Protein AF-A0A9D5VB08-F1 (afdb_monomer)

Solvent-accessible surface area (backbone atoms only — not comparable to full-atom values): 5024 Å² total; per-residue (Å²): 133,60,74,70,60,55,52,55,50,50,50,51,52,50,54,58,58,62,74,66,66,72,87,78,67,90,72,70,45,75,68,56,46,50,50,52,50,47,52,51,52,50,50,52,53,49,50,52,51,51,49,62,75,39,39,69,63,57,39,40,76,72,69,49,72,77,83,74,77,82,77,90,72,78,81,77,87,77,132

Structure (mmCIF, N/CA/C/O backbone):
data_AF-A0A9D5VB08-F1
#
_entry.id   AF-A0A9D5VB08-F1
#
loop_
_atom_site.group_PDB
_atom_site.id
_atom_site.type_symbol
_atom_site.label_atom_id
_atom_site.label_alt_id
_atom_site.label_comp_id
_atom_site.label_asym_id
_atom_site.label_entity_id
_atom_site.label_seq_id
_atom_site.pdbx_PDB_ins_code
_atom_site.Cartn_x
_atom_site.Cartn_y
_atom_site.Cartn_z
_atom_site.occupancy
_atom_site.B_iso_or_equiv
_atom_site.auth_seq_id
_atom_site.auth_comp_id
_atom_site.auth_asym_id
_atom_site.auth_atom_id
_atom_site.pdbx_PDB_model_num
ATOM 1 N N . MET A 1 1 ? 14.757 18.923 -42.980 1.00 60.44 1 MET A N 1
ATOM 2 C CA . MET A 1 1 ? 13.706 17.903 -42.754 1.00 60.44 1 MET A CA 1
ATOM 3 C C . MET A 1 1 ? 12.509 18.587 -42.126 1.00 60.44 1 MET A C 1
ATOM 5 O O . MET A 1 1 ? 12.680 19.255 -41.112 1.00 60.44 1 MET A O 1
ATOM 9 N N . THR A 1 2 ? 11.334 18.485 -42.743 1.00 81.44 2 THR A N 1
ATOM 10 C CA . THR A 1 2 ? 10.102 19.073 -42.203 1.00 81.44 2 THR A CA 1
ATOM 11 C C . THR A 1 2 ? 9.700 18.360 -40.903 1.00 81.44 2 THR A C 1
ATOM 13 O O . THR A 1 2 ? 9.974 17.166 -40.749 1.00 81.44 2 THR A O 1
ATOM 16 N N . PRO A 1 3 ? 9.071 19.059 -39.943 1.00 78.56 3 PRO A N 1
ATOM 17 C CA . PRO A 1 3 ? 8.667 18.468 -38.664 1.00 78.56 3 PRO A CA 1
ATOM 18 C C . PRO A 1 3 ? 7.752 17.243 -38.835 1.00 78.56 3 PRO A C 1
ATOM 20 O O . PRO A 1 3 ? 7.852 16.294 -38.062 1.00 78.56 3 PRO A O 1
ATOM 23 N N . SER A 1 4 ? 6.954 17.201 -39.906 1.00 76.88 4 SER A N 1
ATOM 24 C CA . SER A 1 4 ? 6.114 16.053 -40.266 1.00 76.88 4 SER A CA 1
ATOM 25 C C . SER A 1 4 ? 6.909 14.780 -40.580 1.00 76.88 4 SER A C 1
ATOM 27 O O . SER A 1 4 ? 6.517 13.695 -40.159 1.00 76.88 4 SER A O 1
ATOM 29 N N . ALA A 1 5 ? 8.063 14.896 -41.246 1.00 82.31 5 ALA A N 1
ATOM 30 C CA . ALA A 1 5 ? 8.913 13.748 -41.558 1.00 82.31 5 ALA A CA 1
ATOM 31 C C . ALA A 1 5 ? 9.524 13.127 -40.289 1.00 82.31 5 ALA A C 1
ATOM 33 O O . ALA A 1 5 ? 9.627 11.911 -40.184 1.00 82.31 5 ALA A O 1
ATOM 34 N N . ARG A 1 6 ? 9.865 13.951 -39.288 1.00 84.56 6 ARG A N 1
ATOM 35 C CA . ARG A 1 6 ? 10.457 13.484 -38.019 1.00 84.56 6 ARG A CA 1
ATOM 36 C C . ARG A 1 6 ? 9.455 12.690 -37.180 1.00 84.56 6 ARG A C 1
ATOM 38 O O . ARG A 1 6 ? 9.834 11.692 -36.578 1.00 84.56 6 ARG A O 1
ATOM 45 N N . ILE A 1 7 ? 8.187 13.106 -37.184 1.00 90.25 7 ILE A N 1
ATOM 46 C CA . ILE A 1 7 ? 7.098 12.401 -36.492 1.00 90.25 7 ILE A CA 1
ATOM 47 C C . ILE A 1 7 ? 6.850 11.039 -37.148 1.00 90.25 7 ILE A C 1
ATOM 49 O O . ILE A 1 7 ? 6.797 10.032 -36.453 1.00 90.25 7 ILE A O 1
ATOM 53 N N . LEU A 1 8 ? 6.777 10.983 -38.480 1.00 89.69 8 LEU A N 1
ATOM 54 C CA . LEU A 1 8 ? 6.582 9.726 -39.210 1.00 89.69 8 LEU A CA 1
ATOM 55 C C . LEU A 1 8 ? 7.739 8.744 -38.995 1.00 89.69 8 LEU A C 1
ATOM 57 O O . LEU A 1 8 ? 7.506 7.555 -38.781 1.00 89.69 8 LEU A O 1
ATOM 61 N N . THR A 1 9 ? 8.980 9.233 -38.990 1.00 91.00 9 THR A N 1
ATOM 62 C CA . THR A 1 9 ? 10.141 8.395 -38.671 1.00 91.00 9 THR A CA 1
ATOM 63 C C . THR A 1 9 ? 10.095 7.902 -37.225 1.0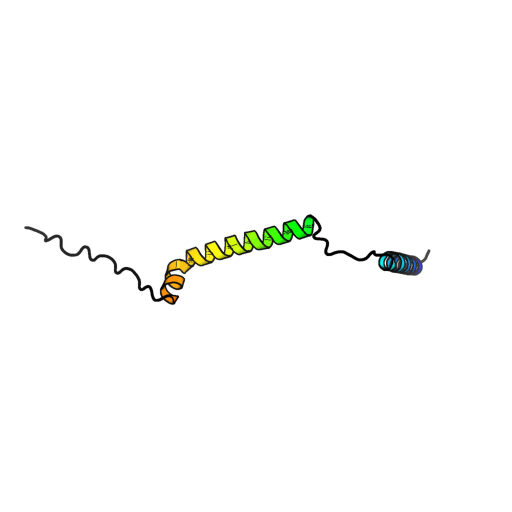0 91.00 9 THR A C 1
ATOM 65 O O . THR A 1 9 ? 10.311 6.716 -36.995 1.00 91.00 9 THR A O 1
ATOM 68 N N . ALA A 1 10 ? 9.757 8.760 -36.256 1.00 90.75 10 ALA A N 1
ATOM 69 C CA . ALA A 1 10 ? 9.639 8.361 -34.853 1.00 90.75 10 ALA A CA 1
ATOM 70 C C . ALA A 1 10 ? 8.543 7.305 -34.638 1.00 90.75 10 ALA A C 1
ATOM 72 O O . ALA A 1 10 ? 8.778 6.318 -33.945 1.00 90.75 10 ALA A O 1
ATOM 73 N N . LEU A 1 11 ? 7.383 7.471 -35.282 1.00 92.44 11 LEU A N 1
ATOM 74 C CA . LEU A 1 11 ? 6.292 6.497 -35.238 1.00 92.44 11 LEU A CA 1
ATOM 75 C C . LEU A 1 11 ? 6.714 5.162 -35.853 1.00 92.44 11 LEU A C 1
ATOM 77 O O . LEU A 1 11 ? 6.489 4.119 -35.255 1.00 92.44 11 LEU A O 1
ATOM 81 N N . THR A 1 12 ? 7.398 5.196 -36.997 1.00 91.38 12 THR A N 1
ATOM 82 C CA . THR A 1 12 ? 7.876 3.980 -37.673 1.00 91.38 12 THR A CA 1
ATOM 83 C C . THR A 1 12 ? 8.889 3.224 -36.810 1.00 91.38 12 THR A C 1
ATOM 85 O O . THR A 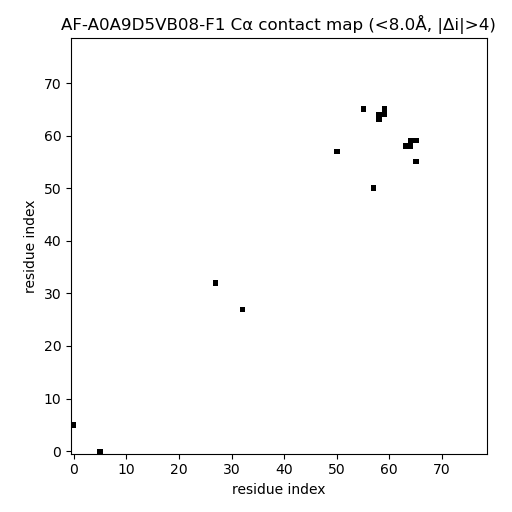1 12 ? 8.781 2.011 -36.648 1.00 91.38 12 THR A O 1
ATOM 88 N N . VAL A 1 13 ? 9.846 3.936 -36.206 1.00 91.69 13 VAL A N 1
ATOM 89 C CA . VAL A 1 13 ? 10.837 3.346 -35.292 1.00 91.69 13 VAL A CA 1
ATOM 90 C C . VAL A 1 13 ? 10.162 2.778 -34.042 1.00 91.69 13 VAL A C 1
ATOM 92 O O . VAL A 1 13 ? 10.487 1.667 -33.630 1.00 91.69 13 VAL A O 1
ATOM 95 N N . PHE A 1 14 ? 9.192 3.492 -33.467 1.00 88.81 14 PHE A N 1
ATOM 96 C CA . PHE A 1 14 ? 8.433 3.024 -32.308 1.00 88.81 14 PHE A CA 1
ATOM 97 C C . PHE A 1 14 ? 7.643 1.744 -32.617 1.00 88.81 14 PHE A C 1
ATOM 99 O O . PHE A 1 14 ? 7.705 0.785 -31.849 1.00 88.81 14 PHE A O 1
ATOM 106 N N . THR A 1 15 ? 6.954 1.692 -33.761 1.00 86.50 15 THR A N 1
ATOM 107 C CA . THR A 1 15 ? 6.200 0.507 -34.199 1.00 86.50 15 THR A CA 1
ATOM 108 C C . THR A 1 15 ? 7.114 -0.694 -34.438 1.00 86.50 15 THR A C 1
ATOM 110 O O . THR A 1 15 ? 6.787 -1.799 -34.008 1.00 86.50 15 THR A O 1
ATOM 113 N N . LEU A 1 16 ? 8.276 -0.488 -35.069 1.00 87.06 16 LEU A N 1
ATOM 114 C CA . LEU A 1 16 ? 9.266 -1.550 -35.266 1.00 87.06 16 LEU A CA 1
ATOM 115 C C . LEU A 1 16 ? 9.823 -2.066 -33.934 1.00 87.06 16 LEU A C 1
ATOM 117 O O . LEU A 1 16 ? 9.978 -3.271 -33.770 1.00 87.06 16 LEU A O 1
ATOM 121 N N . PHE A 1 17 ? 10.083 -1.179 -32.973 1.00 83.31 17 PHE A N 1
ATOM 122 C CA . PHE A 1 17 ? 10.596 -1.560 -31.658 1.00 83.31 17 PHE A CA 1
ATOM 123 C C . PHE A 1 17 ? 9.560 -2.335 -30.827 1.00 83.31 17 PHE A C 1
ATOM 125 O O . PHE A 1 17 ? 9.889 -3.351 -30.217 1.00 83.31 17 PHE A O 1
ATOM 132 N N . ALA A 1 18 ? 8.296 -1.905 -30.847 1.00 80.38 18 ALA A N 1
ATOM 133 C CA . ALA A 1 18 ? 7.216 -2.560 -30.108 1.00 80.38 18 ALA A CA 1
ATOM 134 C C . ALA A 1 18 ? 6.912 -3.985 -30.616 1.00 80.38 18 ALA A C 1
ATOM 136 O O . ALA A 1 18 ? 6.540 -4.850 -29.826 1.00 80.38 18 ALA A O 1
ATOM 137 N N . GLY A 1 19 ? 7.097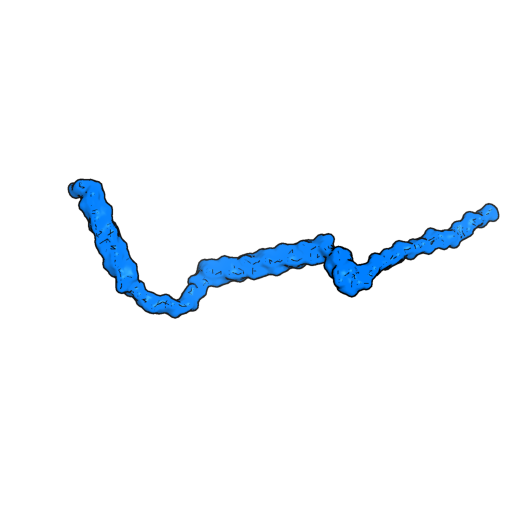 -4.248 -31.916 1.00 78.06 19 GLY A N 1
ATOM 138 C CA . GLY A 1 19 ? 6.821 -5.551 -32.534 1.00 78.06 19 GLY A CA 1
ATOM 139 C C . GLY A 1 19 ? 7.838 -6.659 -32.228 1.00 78.06 19 GLY A C 1
ATOM 140 O O . GLY A 1 19 ? 7.572 -7.816 -32.544 1.00 78.06 19 GLY A O 1
ATOM 141 N N . VAL A 1 20 ? 8.986 -6.332 -31.624 1.00 81.75 20 VAL A N 1
ATOM 142 C CA . VAL A 1 20 ? 10.067 -7.292 -31.303 1.00 81.75 20 VAL A CA 1
ATOM 143 C C . VAL A 1 20 ? 10.063 -7.678 -29.814 1.00 81.75 20 VAL A C 1
ATOM 145 O O . VAL A 1 20 ? 10.943 -8.399 -29.351 1.00 81.75 20 VAL A O 1
ATOM 148 N N . ALA A 1 21 ? 9.071 -7.228 -29.036 1.00 72.31 21 ALA A N 1
ATOM 149 C CA . ALA A 1 21 ? 9.005 -7.523 -27.608 1.00 72.31 21 ALA A CA 1
ATOM 150 C C . ALA A 1 21 ? 8.868 -9.046 -27.353 1.00 72.31 21 ALA A C 1
ATOM 152 O O . ALA A 1 21 ? 7.896 -9.655 -27.810 1.00 72.31 21 ALA A O 1
ATOM 153 N N . PRO A 1 22 ? 9.817 -9.680 -26.636 1.00 74.69 22 PRO A N 1
ATOM 154 C CA . PRO A 1 22 ? 9.729 -11.096 -26.294 1.00 74.69 22 PRO A CA 1
ATOM 155 C C . PRO A 1 22 ? 8.564 -11.367 -25.322 1.00 74.69 22 PRO A C 1
ATOM 157 O O . PRO A 1 22 ? 8.112 -10.450 -24.631 1.00 74.69 22 PRO A O 1
ATOM 160 N N . PRO A 1 23 ? 8.075 -12.619 -25.234 1.00 73.19 23 PRO A N 1
ATOM 161 C CA . PRO A 1 23 ? 7.006 -12.985 -24.311 1.00 73.19 23 PRO A CA 1
ATOM 162 C C . PRO A 1 23 ? 7.393 -12.645 -22.865 1.00 73.19 23 PRO A C 1
ATOM 164 O O . PRO A 1 23 ? 8.357 -13.176 -22.314 1.00 73.19 23 PRO A O 1
ATOM 167 N N . ALA A 1 24 ? 6.627 -11.743 -22.250 1.00 69.69 24 ALA A N 1
ATOM 168 C CA . ALA A 1 24 ? 6.821 -11.330 -20.869 1.00 69.69 24 ALA A CA 1
ATOM 169 C C . ALA A 1 24 ? 6.320 -12.436 -19.926 1.00 69.69 24 ALA A C 1
ATOM 171 O O . ALA A 1 24 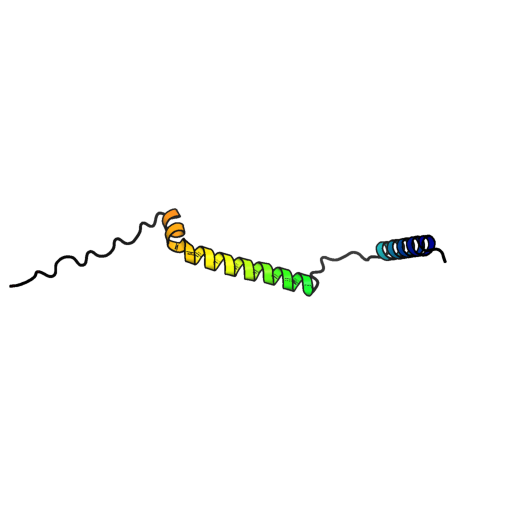? 5.134 -12.520 -19.605 1.00 69.69 24 ALA A O 1
ATOM 172 N N . HIS A 1 25 ? 7.225 -13.312 -19.489 1.00 67.38 25 HIS A N 1
ATOM 173 C CA . HIS A 1 25 ? 6.979 -14.187 -18.345 1.00 67.38 25 HIS A CA 1
ATOM 174 C C . HIS A 1 25 ? 6.739 -13.299 -17.129 1.00 67.38 25 HIS A C 1
ATOM 176 O O . HIS A 1 25 ? 7.642 -12.537 -16.816 1.00 67.38 25 HIS A O 1
ATOM 182 N N . ALA A 1 26 ? 5.550 -13.373 -16.512 1.00 68.25 26 ALA A N 1
ATOM 183 C CA . ALA A 1 26 ? 5.072 -12.553 -15.388 1.00 68.25 26 ALA A CA 1
ATOM 184 C C . ALA A 1 26 ? 6.209 -11.995 -14.510 1.00 68.25 26 ALA A C 1
ATOM 186 O O . ALA A 1 26 ? 6.621 -12.597 -13.518 1.00 68.25 26 ALA A O 1
ATOM 187 N N . TYR A 1 27 ? 6.750 -10.858 -14.940 1.00 64.12 27 TYR A N 1
ATOM 188 C CA . TYR A 1 27 ? 7.944 -10.265 -14.375 1.00 64.12 27 TYR A CA 1
ATOM 189 C C . TYR A 1 27 ? 7.438 -9.359 -13.269 1.00 64.12 27 TYR A C 1
ATOM 191 O O . TYR A 1 27 ? 6.710 -8.395 -13.495 1.00 64.12 27 TYR A O 1
ATOM 199 N N . VAL A 1 28 ? 7.733 -9.748 -12.036 1.00 65.81 28 VAL A N 1
ATOM 200 C CA . VAL A 1 28 ? 7.641 -8.823 -10.920 1.00 65.81 28 VAL A CA 1
ATOM 201 C C . VAL A 1 28 ? 8.949 -8.055 -10.957 1.00 65.81 28 VAL A C 1
ATOM 203 O O . VAL A 1 28 ? 9.936 -8.468 -10.348 1.00 65.81 28 VAL A O 1
ATOM 206 N N . ASP A 1 29 ? 8.985 -6.977 -11.740 1.00 73.94 29 ASP A N 1
ATOM 207 C CA . ASP A 1 29 ? 10.114 -6.053 -11.747 1.00 73.94 29 ASP A CA 1
ATOM 208 C C . ASP A 1 29 ? 10.419 -5.655 -10.293 1.00 73.94 29 ASP A C 1
ATOM 210 O O . ASP A 1 29 ? 9.478 -5.452 -9.514 1.00 73.94 29 ASP A O 1
ATOM 214 N N . PRO A 1 30 ? 11.692 -5.473 -9.902 1.00 68.12 30 PRO A N 1
ATOM 215 C CA . PRO A 1 30 ? 12.052 -5.064 -8.542 1.00 68.12 30 PRO A CA 1
ATOM 216 C C . PRO A 1 30 ? 11.268 -3.833 -8.046 1.00 68.12 30 PRO A C 1
ATOM 218 O O . PRO A 1 30 ? 10.931 -3.742 -6.866 1.00 68.12 30 PRO A O 1
ATOM 221 N N . GLY A 1 31 ? 10.913 -2.918 -8.958 1.00 76.88 31 GLY A N 1
ATOM 222 C CA . GLY A 1 31 ? 10.044 -1.772 -8.675 1.00 76.88 31 GLY A CA 1
ATOM 223 C C . GLY A 1 31 ? 8.586 -2.151 -8.382 1.00 76.88 31 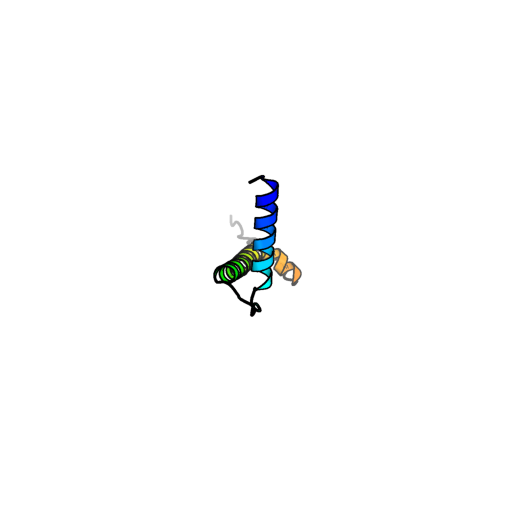GLY A C 1
ATOM 224 O O . GLY A 1 31 ? 8.018 -1.687 -7.394 1.00 76.88 31 GLY A O 1
ATOM 225 N N . THR A 1 32 ? 7.988 -3.031 -9.187 1.00 80.75 32 THR A N 1
ATOM 226 C CA . THR A 1 32 ? 6.602 -3.500 -9.014 1.00 80.75 32 THR A CA 1
ATOM 227 C C . THR A 1 32 ? 6.456 -4.367 -7.763 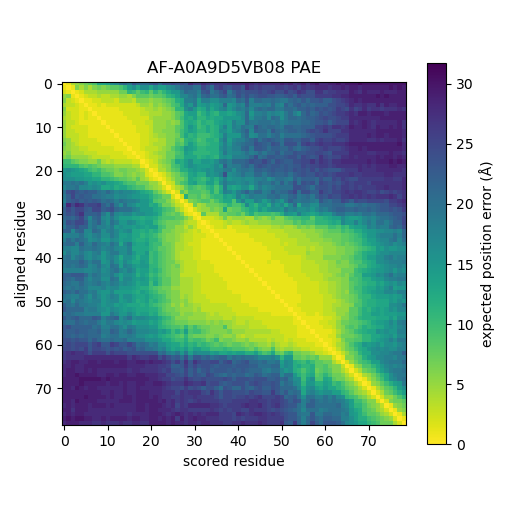1.00 80.75 32 THR A C 1
ATOM 229 O O . THR A 1 32 ? 5.479 -4.231 -7.024 1.00 80.75 32 THR A O 1
ATOM 232 N N . GLY A 1 33 ? 7.452 -5.209 -7.472 1.00 82.19 33 GLY A N 1
ATOM 233 C CA . GLY A 1 33 ? 7.494 -6.015 -6.250 1.00 82.19 33 GLY A CA 1
ATOM 234 C C . GLY A 1 33 ? 7.551 -5.159 -4.984 1.00 82.19 33 GLY A C 1
ATOM 235 O O . GLY A 1 33 ? 6.789 -5.395 -4.046 1.00 82.19 33 GLY A O 1
ATOM 236 N N . GLY A 1 34 ? 8.390 -4.117 -4.973 1.00 91.25 34 GLY A N 1
ATOM 237 C CA . GLY A 1 34 ? 8.467 -3.166 -3.860 1.00 91.25 34 GLY A CA 1
ATOM 238 C C . GLY A 1 34 ? 7.164 -2.391 -3.642 1.00 91.25 34 GLY A C 1
ATOM 239 O O . GLY A 1 34 ? 6.701 -2.271 -2.508 1.00 91.25 34 GLY A O 1
ATOM 240 N N . PHE A 1 35 ? 6.532 -1.926 -4.722 1.00 91.81 35 PHE A N 1
ATOM 241 C CA . PHE A 1 35 ? 5.248 -1.224 -4.659 1.00 91.81 35 PHE A CA 1
ATOM 242 C C . PHE A 1 35 ? 4.121 -2.111 -4.111 1.00 91.81 35 PHE A C 1
ATOM 244 O O . PHE A 1 35 ? 3.341 -1.679 -3.261 1.00 91.81 35 PHE A O 1
ATOM 251 N N . LEU A 1 36 ? 4.066 -3.378 -4.534 1.00 92.25 36 LEU A N 1
ATOM 252 C CA . LEU A 1 36 ? 3.090 -4.334 -4.015 1.00 92.25 36 LEU A CA 1
ATOM 253 C C . LEU A 1 36 ? 3.274 -4.560 -2.508 1.00 92.25 36 LEU A C 1
ATOM 255 O O . LEU A 1 36 ? 2.301 -4.517 -1.755 1.00 92.25 36 LEU A O 1
ATOM 259 N N . LEU A 1 37 ? 4.520 -4.739 -2.057 1.00 94.06 37 LEU A N 1
ATOM 260 C CA . LEU A 1 37 ? 4.825 -4.863 -0.631 1.00 94.06 37 LEU A CA 1
ATOM 261 C C . LEU A 1 37 ? 4.410 -3.609 0.146 1.00 94.06 37 LEU A C 1
ATOM 263 O O . LEU A 1 37 ? 3.828 -3.731 1.220 1.00 94.06 37 LEU A O 1
ATOM 267 N N . GLN A 1 38 ? 4.641 -2.413 -0.397 1.00 95.31 38 GLN A N 1
ATOM 268 C CA . GLN A 1 38 ? 4.217 -1.158 0.231 1.00 95.31 38 GLN A CA 1
ATOM 269 C C . GLN A 1 38 ? 2.697 -1.054 0.368 1.00 95.31 38 GLN A C 1
ATOM 271 O O . GLN A 1 38 ? 2.221 -0.664 1.433 1.00 95.31 38 GLN A O 1
ATOM 276 N N . ILE A 1 39 ? 1.930 -1.430 -0.660 1.00 97.31 39 ILE A N 1
ATOM 277 C CA . ILE A 1 39 ? 0.461 -1.451 -0.584 1.00 97.31 39 ILE A CA 1
ATOM 278 C C . ILE A 1 39 ? -0.005 -2.421 0.500 1.00 97.31 39 ILE A C 1
ATOM 280 O O . ILE A 1 39 ? -0.874 -2.073 1.297 1.00 97.31 39 ILE A O 1
ATOM 284 N N . ILE A 1 40 ? 0.579 -3.620 0.554 1.00 98.06 40 ILE A N 1
ATOM 285 C CA . ILE A 1 40 ? 0.213 -4.629 1.552 1.00 98.06 40 ILE A CA 1
ATOM 286 C C . ILE A 1 40 ? 0.537 -4.119 2.958 1.00 98.06 40 ILE A C 1
ATOM 288 O O . ILE A 1 40 ? -0.337 -4.114 3.823 1.00 98.06 40 ILE A O 1
ATOM 292 N N . LEU A 1 41 ? 1.763 -3.642 3.189 1.00 98.19 41 LEU A N 1
ATOM 293 C CA . LEU A 1 41 ? 2.179 -3.130 4.496 1.00 98.19 41 LEU A CA 1
ATOM 294 C C . LEU A 1 41 ? 1.346 -1.913 4.914 1.00 98.19 41 LEU A C 1
ATOM 296 O O . LEU A 1 41 ? 0.875 -1.858 6.049 1.00 98.19 41 LEU A O 1
ATOM 300 N N . GLY A 1 42 ? 1.133 -0.961 4.005 1.00 98.25 42 GLY A N 1
ATOM 301 C CA . GLY A 1 42 ? 0.322 0.229 4.253 1.00 9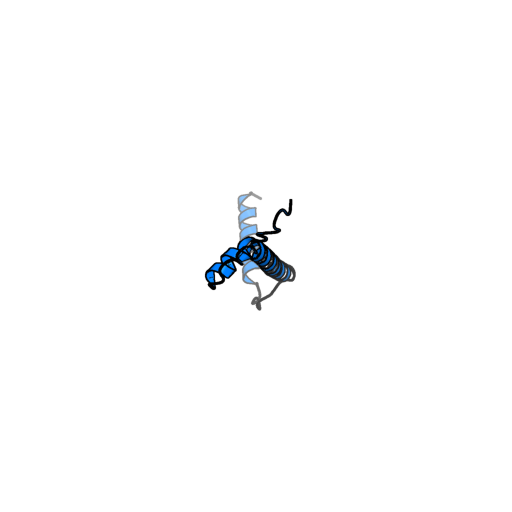8.25 42 GLY A CA 1
ATOM 302 C C . GLY A 1 42 ? -1.139 -0.113 4.539 1.00 98.25 42 GLY A C 1
ATOM 303 O O . GLY A 1 42 ? -1.718 0.413 5.489 1.00 98.25 42 GLY A O 1
ATOM 304 N N . GLY A 1 43 ? -1.717 -1.044 3.778 1.00 98.19 43 GLY A N 1
ATOM 305 C CA . GLY A 1 43 ? -3.078 -1.536 3.983 1.00 98.19 43 GLY A CA 1
ATOM 306 C C . GLY A 1 43 ? -3.248 -2.237 5.329 1.00 98.19 43 GLY A C 1
ATOM 307 O O . GLY A 1 43 ? -4.186 -1.932 6.062 1.00 98.19 43 GLY A O 1
ATOM 308 N N . VAL A 1 44 ? -2.314 -3.118 5.698 1.00 98.56 44 VAL A N 1
ATOM 309 C CA . VAL A 1 44 ? -2.324 -3.813 6.996 1.00 98.56 44 VAL A CA 1
ATOM 310 C C . VAL A 1 44 ? -2.154 -2.824 8.152 1.00 98.56 44 VAL A C 1
ATOM 312 O O . VAL A 1 44 ? -2.917 -2.876 9.117 1.00 98.56 44 VAL A O 1
ATOM 315 N N . ALA A 1 45 ? -1.207 -1.888 8.053 1.00 98.38 45 ALA A N 1
ATOM 316 C CA . ALA A 1 45 ? -1.010 -0.849 9.061 1.00 98.38 45 ALA A CA 1
ATOM 317 C C . ALA A 1 45 ? -2.265 0.026 9.229 1.00 98.38 45 ALA A C 1
ATOM 319 O O . ALA A 1 45 ? -2.725 0.238 10.352 1.00 98.38 45 ALA A O 1
ATOM 320 N N . GLY A 1 46 ? -2.865 0.474 8.122 1.00 98.19 46 GLY A N 1
ATOM 321 C CA . GLY A 1 46 ? -4.106 1.247 8.134 1.00 98.19 46 GLY A CA 1
ATOM 322 C C . GLY A 1 46 ? -5.273 0.473 8.750 1.00 98.19 46 GLY A C 1
ATOM 323 O O . GLY A 1 46 ? -5.965 0.996 9.624 1.00 98.19 46 GLY A O 1
ATOM 324 N N . ALA A 1 47 ? -5.450 -0.794 8.368 1.00 97.81 47 ALA A N 1
ATOM 325 C CA . ALA A 1 47 ? -6.485 -1.662 8.922 1.00 97.81 47 ALA A CA 1
ATOM 326 C C . ALA A 1 47 ? -6.320 -1.861 10.436 1.00 97.81 47 ALA A C 1
ATOM 328 O O . ALA A 1 47 ? -7.303 -1.769 11.170 1.00 97.81 47 ALA A O 1
ATOM 329 N N . MET A 1 48 ? -5.090 -2.062 10.925 1.00 97.81 48 MET A N 1
ATOM 330 C CA . MET A 1 48 ? -4.815 -2.163 12.363 1.00 97.81 48 MET A CA 1
ATOM 331 C C . MET A 1 48 ? -5.180 -0.881 13.117 1.00 97.81 48 MET A C 1
ATOM 333 O O . MET A 1 48 ? -5.770 -0.954 14.195 1.00 97.81 48 MET A O 1
ATOM 337 N N . VAL A 1 49 ? -4.869 0.294 12.561 1.00 97.94 49 VAL A N 1
ATOM 338 C CA . VAL A 1 49 ? -5.226 1.583 13.176 1.00 97.94 49 VAL A CA 1
ATOM 339 C C . VAL A 1 49 ? -6.742 1.756 13.246 1.00 97.94 49 VAL A C 1
ATOM 341 O O . VAL A 1 49 ? -7.268 2.086 14.310 1.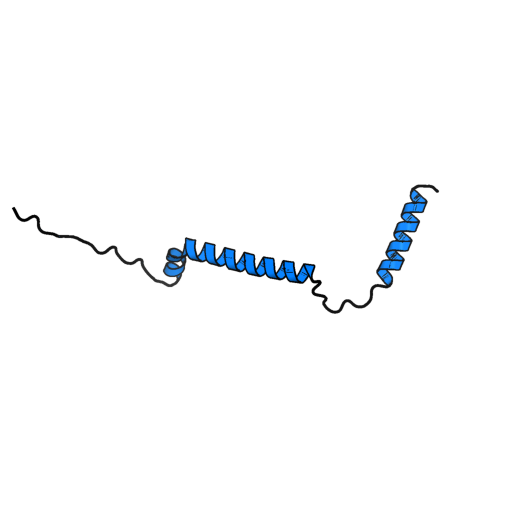00 97.94 49 VAL A O 1
ATOM 344 N N . VAL A 1 50 ? -7.451 1.487 12.148 1.00 97.12 50 VAL A N 1
ATOM 345 C CA . VAL A 1 50 ? -8.920 1.554 12.100 1.00 97.12 50 VAL A CA 1
ATOM 346 C C . VAL A 1 50 ? -9.535 0.565 13.093 1.00 97.12 50 VAL A C 1
ATOM 348 O O . VAL A 1 50 ? -10.398 0.947 13.882 1.00 97.12 50 VAL A O 1
ATOM 351 N N . LEU A 1 51 ? -9.052 -0.679 13.129 1.00 96.56 51 LEU A N 1
ATOM 352 C CA . LEU A 1 51 ? -9.529 -1.696 14.066 1.00 96.56 51 LEU A CA 1
ATOM 353 C C . LEU A 1 51 ? -9.311 -1.274 15.523 1.00 96.56 51 LEU A C 1
ATOM 355 O O . LEU A 1 51 ? -10.213 -1.429 16.344 1.00 96.56 51 LEU A O 1
ATOM 359 N N . LYS A 1 52 ? -8.147 -0.699 15.843 1.00 95.12 52 LYS A N 1
ATOM 360 C CA . LYS A 1 52 ? -7.847 -0.185 17.184 1.00 95.12 52 LYS A CA 1
ATOM 361 C C . LYS A 1 52 ? -8.771 0.973 17.564 1.00 95.12 52 LYS A C 1
ATOM 363 O O . LYS A 1 52 ? -9.281 0.990 18.681 1.00 95.12 52 LYS A O 1
ATOM 368 N N . LEU A 1 53 ? -9.008 1.916 16.649 1.00 96.31 53 LEU A N 1
ATOM 369 C CA . LEU A 1 53 ? -9.886 3.066 16.888 1.00 96.31 53 LEU A CA 1
ATOM 370 C C . LEU A 1 53 ? -11.340 2.635 17.128 1.00 96.31 53 LEU A C 1
ATOM 372 O O . LEU A 1 53 ? -12.028 3.200 17.976 1.00 96.31 53 LEU A O 1
ATOM 376 N N . TYR A 1 54 ? -11.797 1.612 16.409 1.00 94.44 54 TYR A N 1
ATOM 377 C CA . TYR A 1 54 ? -13.170 1.121 16.484 1.00 94.44 54 TYR A CA 1
ATOM 378 C C . TYR A 1 54 ? -13.326 -0.161 17.301 1.00 94.44 54 TYR A C 1
ATOM 380 O O . TYR A 1 54 ? -14.379 -0.786 17.216 1.00 94.44 54 TYR A O 1
ATOM 388 N N . TRP A 1 55 ? -12.343 -0.532 18.126 1.00 93.25 55 TRP A N 1
ATOM 389 C CA . TRP A 1 55 ? -12.320 -1.815 18.836 1.00 93.25 55 TRP A CA 1
ATOM 390 C C . TRP A 1 55 ? -13.621 -2.103 19.591 1.00 93.25 55 TRP A C 1
ATOM 392 O O . TRP A 1 55 ? -14.204 -3.166 19.426 1.00 93.25 55 TRP A O 1
ATOM 402 N N . GLN A 1 56 ? -14.143 -1.127 20.340 1.00 90.38 56 GLN A N 1
ATOM 403 C CA . GLN A 1 56 ? -15.390 -1.295 21.099 1.00 90.38 56 GLN A CA 1
ATOM 404 C C . GLN A 1 56 ? -16.612 -1.497 20.197 1.00 90.38 56 GLN A C 1
ATOM 406 O O . GLN A 1 56 ? -17.457 -2.340 20.474 1.00 90.38 56 GLN A O 1
ATOM 411 N N . ARG A 1 57 ? -16.695 -0.767 19.079 1.00 89.19 57 ARG A N 1
ATOM 412 C CA . ARG A 1 57 ? -17.787 -0.922 18.102 1.00 89.19 57 ARG A CA 1
ATOM 413 C C . ARG A 1 57 ? -17.673 -2.257 17.375 1.00 89.19 57 ARG A C 1
ATOM 415 O O . ARG A 1 57 ? -18.680 -2.916 17.167 1.00 89.19 57 ARG A O 1
ATOM 422 N N . PHE A 1 58 ? -16.452 -2.661 17.035 1.00 90.88 58 PHE A N 1
ATOM 423 C CA . PHE A 1 58 ? -16.154 -3.963 16.455 1.00 90.88 58 PHE A CA 1
ATOM 424 C C . PHE A 1 58 ? -16.574 -5.090 17.408 1.00 90.88 58 PHE A C 1
ATOM 426 O O . PHE A 1 58 ? -17.318 -5.969 16.998 1.00 90.88 58 PHE A O 1
ATOM 433 N N . LEU A 1 59 ? -16.211 -5.019 18.693 1.00 89.38 59 LEU A N 1
ATOM 434 C CA . LEU A 1 59 ? -16.639 -5.967 19.733 1.00 89.38 59 LEU A CA 1
ATOM 435 C C . LEU A 1 59 ? -18.159 -5.977 19.947 1.00 89.38 59 LEU A C 1
ATOM 437 O O . LEU A 1 59 ? -18.735 -7.045 20.158 1.00 89.38 59 LEU A O 1
ATOM 441 N N . ALA A 1 60 ? -18.812 -4.817 19.856 1.00 88.00 60 ALA A N 1
ATOM 442 C CA . ALA A 1 60 ? -20.263 -4.711 19.964 1.00 88.00 60 ALA A CA 1
ATOM 443 C C . ALA A 1 60 ? -20.990 -5.445 18.821 1.00 88.00 60 ALA A C 1
ATOM 445 O O . ALA A 1 60 ? -22.047 -6.026 19.058 1.00 88.00 60 ALA A O 1
ATOM 446 N N . LEU A 1 61 ? -20.409 -5.505 17.612 1.00 88.81 61 LEU A N 1
ATOM 447 C CA . LEU A 1 61 ? -20.944 -6.323 16.510 1.00 88.81 61 LEU A CA 1
ATOM 448 C C . LEU A 1 61 ? -20.912 -7.829 16.825 1.00 88.81 61 LEU A C 1
ATOM 450 O O . LEU A 1 61 ? -21.747 -8.571 16.317 1.00 88.81 61 LEU A O 1
ATOM 454 N N . PHE A 1 62 ? -19.994 -8.276 17.687 1.00 89.06 62 PHE A N 1
ATOM 455 C CA . PHE A 1 62 ? -19.915 -9.661 18.170 1.00 89.06 62 PHE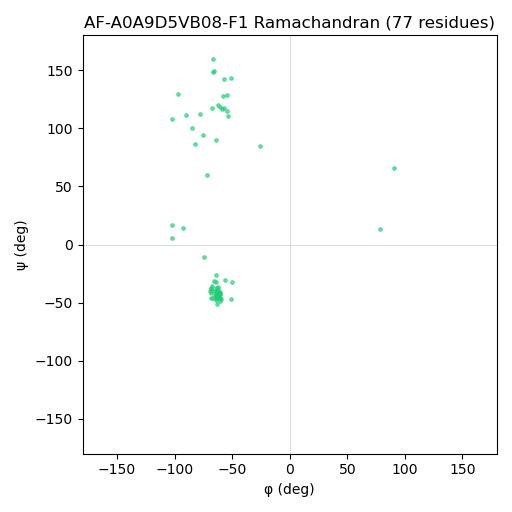 A CA 1
ATOM 456 C C . PHE A 1 62 ? -20.681 -9.887 19.486 1.00 89.06 62 PHE A C 1
ATOM 458 O O . PHE A 1 62 ? -20.491 -10.908 20.144 1.00 89.06 62 PHE A O 1
ATOM 465 N N . GLY A 1 63 ? -21.550 -8.951 19.886 1.00 79.19 63 GLY A N 1
ATOM 466 C CA . GLY A 1 63 ? -22.424 -9.104 21.052 1.00 79.19 63 GLY A CA 1
ATOM 467 C C . GLY A 1 63 ? -21.745 -8.870 22.403 1.00 79.19 63 GLY A C 1
ATOM 468 O O . GLY A 1 63 ? -22.323 -9.197 23.439 1.00 79.19 63 GLY A O 1
ATOM 469 N N . ARG A 1 64 ? -20.535 -8.297 22.434 1.00 72.25 64 ARG A N 1
ATOM 470 C CA . ARG A 1 64 ? -19.873 -7.942 23.694 1.00 72.25 64 ARG A CA 1
ATOM 471 C C . ARG A 1 64 ? -20.362 -6.566 24.161 1.00 72.25 64 ARG A C 1
ATOM 473 O O . ARG A 1 64 ? -19.926 -5.542 23.643 1.00 72.25 64 ARG A O 1
ATOM 480 N N . ALA A 1 65 ? -21.296 -6.559 25.113 1.00 65.31 65 ALA A N 1
ATOM 481 C CA . ALA A 1 65 ? -21.732 -5.354 25.818 1.00 65.31 65 ALA A CA 1
ATOM 482 C C . ALA A 1 65 ? -20.585 -4.777 26.673 1.00 65.31 65 ALA A C 1
ATOM 484 O O . ALA A 1 65 ? -19.706 -5.519 27.118 1.00 65.31 65 ALA A O 1
ATOM 485 N N . GLN A 1 66 ? -20.571 -3.451 26.851 1.00 67.44 66 GLN A N 1
ATOM 486 C CA . GLN A 1 66 ? -19.536 -2.745 27.615 1.00 67.44 66 GLN A CA 1
ATOM 487 C C . GLN A 1 66 ? -19.444 -3.293 29.050 1.00 67.44 66 GLN A C 1
ATOM 489 O O . GLN A 1 66 ? -20.486 -3.605 29.626 1.00 67.44 66 GLN A O 1
ATOM 494 N N . PRO A 1 67 ? -18.237 -3.395 29.643 1.00 64.31 67 PRO A N 1
ATOM 495 C CA . PRO A 1 67 ? -18.109 -3.587 31.080 1.00 64.31 67 PRO A CA 1
ATOM 496 C C . PRO A 1 67 ? -18.791 -2.401 31.757 1.00 64.31 67 PRO A C 1
ATOM 498 O O . PRO A 1 67 ? -18.398 -1.254 31.540 1.00 64.31 67 PRO A O 1
ATOM 501 N N . GLU A 1 68 ? -19.850 -2.682 32.504 1.00 67.31 68 GLU A N 1
ATOM 502 C CA . GLU A 1 68 ? -20.491 -1.712 33.380 1.00 67.31 68 GLU A CA 1
ATOM 503 C C . GLU A 1 68 ? -19.402 -1.158 34.316 1.00 67.31 68 GLU A C 1
ATOM 505 O O . GLU A 1 68 ? -18.611 -1.951 34.846 1.00 67.31 68 GLU A O 1
ATOM 510 N N . PRO A 1 69 ? -19.246 0.174 34.436 1.00 65.25 69 PRO A N 1
ATOM 511 C CA . PRO A 1 69 ? -18.271 0.728 35.361 1.00 65.25 69 PRO A CA 1
ATOM 512 C C . PRO A 1 69 ? -18.620 0.195 36.748 1.00 65.25 69 PRO A C 1
ATOM 514 O O . PRO A 1 69 ? -19.780 0.254 37.147 1.00 65.25 69 PRO A O 1
ATOM 517 N N . ALA A 1 70 ? -17.631 -0.386 37.431 1.00 65.25 70 ALA A N 1
ATOM 518 C CA . ALA A 1 70 ? -17.800 -0.813 38.808 1.00 65.25 70 ALA A CA 1
ATOM 519 C C . ALA A 1 70 ? -18.284 0.403 39.600 1.00 65.25 70 ALA A C 1
ATOM 521 O O . ALA A 1 70 ? -17.604 1.429 39.656 1.00 65.25 70 ALA A O 1
ATOM 522 N N . ASP A 1 71 ? -19.508 0.295 40.100 1.00 67.25 71 ASP A N 1
ATOM 523 C CA . ASP A 1 71 ? -20.099 1.223 41.042 1.00 67.25 71 ASP A CA 1
ATOM 524 C C . ASP A 1 71 ? -19.268 1.135 42.326 1.00 67.25 71 ASP A C 1
ATOM 526 O O . ASP A 1 71 ? -19.513 0.290 43.185 1.00 67.25 71 ASP A O 1
ATOM 530 N N . ASP A 1 72 ? -18.225 1.964 42.424 1.00 68.25 72 ASP A N 1
ATOM 531 C CA . ASP A 1 72 ? -17.546 2.283 43.682 1.00 68.25 72 ASP A CA 1
ATOM 532 C C . ASP A 1 72 ? -18.484 3.188 44.506 1.00 68.25 72 ASP A C 1
ATOM 534 O O . ASP A 1 72 ? -18.200 4.353 44.792 1.00 68.25 72 ASP A O 1
ATOM 538 N N . GLY A 1 73 ? -19.665 2.656 44.812 1.00 70.06 73 GLY A N 1
ATOM 539 C CA . GLY A 1 73 ? -20.672 3.249 45.666 1.00 70.06 73 GLY A CA 1
ATOM 540 C C . GLY A 1 73 ? -20.557 2.679 47.074 1.00 70.06 73 GLY A C 1
ATOM 541 O O . GLY A 1 73 ? -20.571 1.466 47.269 1.00 70.06 73 GLY A O 1
ATOM 542 N N . ASP A 1 74 ? -20.515 3.590 48.045 1.00 67.50 74 ASP A N 1
ATOM 543 C CA . ASP A 1 74 ? -20.711 3.362 49.480 1.00 67.50 74 ASP A CA 1
ATOM 544 C C . ASP A 1 74 ? -19.450 3.039 50.308 1.00 67.50 74 ASP A C 1
ATOM 546 O O . ASP A 1 74 ? -19.300 1.989 50.935 1.00 67.50 74 ASP A O 1
ATOM 550 N N . ALA A 1 75 ? -18.547 4.022 50.398 1.00 70.50 75 ALA A N 1
ATOM 551 C CA . ALA A 1 75 ? -17.855 4.245 51.663 1.00 70.50 75 ALA A CA 1
ATOM 552 C C . ALA A 1 75 ? -18.838 4.997 52.580 1.00 70.50 75 ALA A C 1
ATOM 554 O O . ALA A 1 75 ? -19.163 6.143 52.269 1.00 70.50 75 ALA A O 1
ATOM 555 N N . PRO A 1 76 ? -19.342 4.387 53.669 1.00 71.25 76 PRO A N 1
ATOM 556 C CA . PRO A 1 76 ? -20.255 5.082 54.557 1.00 71.25 76 PRO A CA 1
ATOM 557 C C . PRO A 1 76 ? -19.474 6.194 55.255 1.00 71.25 76 PRO A C 1
ATOM 559 O O . PRO A 1 76 ? -18.524 5.910 55.995 1.00 71.25 76 PRO A O 1
ATOM 562 N N . ASP A 1 77 ? -19.879 7.440 55.012 1.00 71.94 77 ASP A N 1
ATOM 563 C CA . ASP A 1 77 ? -19.518 8.573 55.856 1.00 71.94 77 ASP A CA 1
ATOM 564 C C . ASP A 1 77 ? -19.908 8.199 57.291 1.00 71.94 77 ASP A C 1
ATOM 566 O O . ASP A 1 77 ? -21.079 7.985 57.614 1.00 71.94 77 ASP A O 1
ATOM 570 N N . ARG A 1 78 ? -18.890 7.986 58.128 1.00 73.44 78 ARG A N 1
ATOM 571 C CA . ARG A 1 78 ? -19.046 7.754 59.560 1.00 73.44 78 ARG A CA 1
ATOM 572 C C . ARG A 1 78 ? -18.695 9.045 60.280 1.00 73.44 78 ARG A C 1
ATOM 574 O O . ARG A 1 78 ? -17.525 9.422 60.315 1.00 73.44 78 ARG A O 1
ATOM 581 N N . ASP A 1 79 ? -19.747 9.665 60.799 1.00 70.81 79 ASP A N 1
ATOM 582 C CA . ASP A 1 79 ? -19.762 10.780 61.750 1.00 70.81 79 ASP A CA 1
ATOM 583 C C . ASP A 1 79 ? -18.891 10.524 62.995 1.00 70.81 79 ASP A C 1
ATOM 585 O O . ASP A 1 79 ? -18.852 9.364 63.481 1.00 70.81 79 ASP A O 1
#

Mean predicted aligned error: 14.71 Å

Foldseek 3Di:
DDPVVVVVVVVVVVVVVVVPDDDDPPDCDPVNVVVVVCCVVVVVVVVVVVCVVCVVVVVVVVVDDDDDPPPPDDPDPDD

Sequence (79 aa):
MTPSARILTALTVFTLFAGVAPPAHAYVDPGTGGFLLQIILGGVAGAMVVLKLYWQRFLALFGRAQPEPADDGDAPDRD

Radius of gyration: 32.34 Å; Cα contacts (8 Å, |Δi|>4): 8; chains: 1; bounding box: 36×33×104 Å

pLDDT: mean 82.83, std 11.65, range [60.44, 98.56]

Secondary structure (DSSP, 8-state):
--HHHHHHHHHHHHHHHHTTPPP------HHHHHHHHHHHHHHHHHHHHHHHHTHHHHHHHTT-PPPPP----------